Protein AF-A0A2M7GT50-F1 (afdb_monomer_lite)

Structure (mmCIF, N/CA/C/O backbone):
data_AF-A0A2M7GT50-F1
#
_entry.id   AF-A0A2M7GT50-F1
#
loop_
_atom_site.group_PDB
_atom_site.id
_atom_site.type_symbol
_atom_site.label_atom_id
_atom_site.label_alt_id
_atom_site.label_comp_id
_atom_site.label_asym_id
_atom_site.label_entity_id
_atom_site.label_seq_id
_atom_site.pdbx_PDB_ins_code
_atom_site.Cartn_x
_atom_site.Cartn_y
_atom_site.Cartn_z
_atom_site.occupancy
_atom_site.B_iso_or_equiv
_atom_site.auth_seq_id
_atom_site.auth_comp_id
_atom_site.auth_asym_id
_atom_site.auth_atom_id
_atom_site.pdbx_PDB_model_num
ATOM 1 N N . MET A 1 1 ? 12.507 7.107 5.707 1.00 59.91 1 MET A N 1
ATOM 2 C CA . MET A 1 1 ? 11.227 6.588 5.177 1.00 59.91 1 MET A CA 1
ATOM 3 C C . MET A 1 1 ? 10.409 7.775 4.705 1.00 59.91 1 MET A C 1
ATOM 5 O O . MET A 1 1 ? 10.286 8.719 5.472 1.00 59.91 1 MET A O 1
ATOM 9 N N . GLY A 1 2 ? 9.929 7.772 3.461 1.00 70.94 2 GLY A N 1
ATOM 10 C CA . GLY A 1 2 ? 9.077 8.849 2.941 1.00 70.94 2 GLY A CA 1
ATOM 11 C C . GLY A 1 2 ? 7.618 8.402 2.898 1.00 70.94 2 GLY A C 1
ATOM 12 O O . GLY A 1 2 ? 7.317 7.409 2.236 1.00 70.94 2 GLY A O 1
ATOM 13 N N . LEU A 1 3 ? 6.728 9.108 3.599 1.00 78.06 3 LEU A N 1
ATOM 14 C CA . LEU A 1 3 ? 5.278 8.922 3.5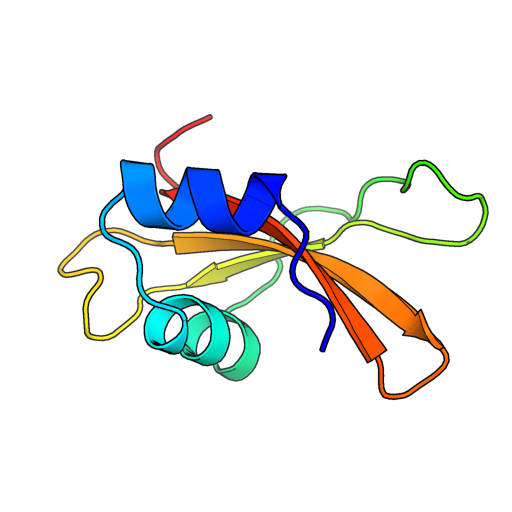03 1.00 78.06 3 LEU A CA 1
ATOM 15 C C . LEU A 1 3 ? 4.718 9.983 2.552 1.00 78.06 3 LEU A C 1
ATOM 17 O O . LEU A 1 3 ? 4.967 11.171 2.745 1.00 78.06 3 LEU A O 1
ATOM 21 N N . THR A 1 4 ? 3.989 9.566 1.519 1.00 82.75 4 THR A N 1
ATOM 22 C CA . THR A 1 4 ? 3.289 10.524 0.650 1.00 82.75 4 THR A CA 1
ATOM 23 C C . THR A 1 4 ? 2.053 11.089 1.356 1.00 82.75 4 THR A C 1
ATOM 25 O O . THR A 1 4 ? 1.436 10.394 2.162 1.00 82.75 4 THR A O 1
ATOM 28 N N . THR A 1 5 ? 1.644 12.320 1.024 1.00 88.12 5 THR A N 1
ATOM 29 C CA . THR A 1 5 ? 0.390 12.912 1.536 1.00 88.12 5 THR A CA 1
ATOM 30 C C . THR A 1 5 ? -0.799 11.987 1.287 1.00 88.12 5 THR A C 1
ATOM 32 O O . THR A 1 5 ? -1.564 11.708 2.203 1.00 88.12 5 THR A O 1
ATOM 35 N N . HIS A 1 6 ? -0.865 11.405 0.086 1.00 87.19 6 HIS A N 1
ATOM 36 C CA . HIS A 1 6 ? -1.887 10.430 -0.277 1.00 87.19 6 HIS A CA 1
ATOM 37 C C . HIS A 1 6 ? -1.917 9.233 0.685 1.00 87.19 6 HIS A C 1
ATOM 39 O O . HIS A 1 6 ? -2.977 8.876 1.185 1.00 87.19 6 HIS A O 1
ATOM 45 N N . ALA A 1 7 ? -0.765 8.630 0.994 1.00 86.81 7 ALA A N 1
ATOM 46 C CA . ALA A 1 7 ? -0.709 7.519 1.940 1.00 86.81 7 ALA A CA 1
ATOM 47 C C . ALA A 1 7 ? -1.198 7.919 3.342 1.00 86.81 7 ALA A C 1
ATOM 49 O O . ALA A 1 7 ? -1.903 7.137 3.974 1.00 86.81 7 ALA A O 1
ATOM 50 N N . SER A 1 8 ? -0.869 9.130 3.803 1.00 90.06 8 SER A N 1
ATOM 51 C CA . SER A 1 8 ? -1.337 9.644 5.096 1.00 90.06 8 SER A CA 1
ATOM 52 C C . SER A 1 8 ? -2.862 9.784 5.140 1.00 90.06 8 SER A C 1
ATOM 54 O O . SER A 1 8 ? -3.491 9.302 6.079 1.00 90.06 8 SER A O 1
ATOM 56 N N . GLU A 1 9 ? -3.465 10.372 4.105 1.00 91.69 9 GLU A N 1
ATOM 57 C CA . GLU A 1 9 ? -4.924 10.513 3.983 1.00 91.69 9 GLU A CA 1
ATOM 58 C C . GLU A 1 9 ? -5.621 9.146 3.929 1.00 91.69 9 GLU A C 1
ATOM 60 O O . GLU A 1 9 ? -6.653 8.932 4.564 1.00 91.69 9 GLU A O 1
ATOM 65 N N . GLN A 1 10 ? -5.045 8.185 3.194 1.00 91.62 10 GLN A N 1
ATOM 66 C CA . GLN A 1 10 ? -5.594 6.832 3.103 1.00 91.62 10 GLN A CA 1
ATOM 67 C C . GLN A 1 10 ? -5.557 6.095 4.448 1.00 91.62 10 GLN A C 1
ATOM 69 O O . GLN A 1 10 ? -6.473 5.322 4.740 1.00 91.62 10 GLN A O 1
ATOM 74 N N . MET A 1 11 ? -4.512 6.317 5.247 1.00 92.12 11 MET A N 1
ATOM 75 C CA . MET A 1 11 ? -4.394 5.748 6.586 1.00 92.12 11 MET A CA 1
ATOM 76 C C . MET A 1 11 ? -5.445 6.331 7.531 1.00 92.12 11 MET A C 1
ATOM 78 O O . MET A 1 11 ? -6.161 5.568 8.178 1.00 92.12 11 MET A O 1
ATOM 82 N N . GLU A 1 12 ? -5.584 7.658 7.558 1.00 91.81 12 GLU A N 1
ATOM 83 C CA . GLU A 1 12 ? -6.565 8.353 8.396 1.00 91.81 12 GLU A CA 1
ATOM 84 C C . GLU A 1 12 ? -7.997 7.913 8.068 1.00 91.81 12 GLU A C 1
ATOM 86 O O . GLU A 1 12 ? -8.728 7.479 8.957 1.00 91.81 12 GLU A O 1
ATOM 91 N N . ALA A 1 13 ? -8.360 7.894 6.781 1.00 90.88 13 ALA A N 1
ATOM 92 C CA . ALA A 1 13 ? -9.685 7.469 6.325 1.00 90.88 13 ALA A CA 1
ATOM 93 C C . ALA A 1 13 ? -10.036 6.015 6.702 1.00 90.88 13 ALA A C 1
ATOM 95 O O . ALA A 1 13 ? -11.210 5.652 6.741 1.00 90.88 13 ALA A O 1
ATOM 96 N N . ARG A 1 14 ? -9.030 5.173 6.973 1.00 89.69 14 ARG A N 1
ATOM 97 C CA . ARG A 1 14 ? -9.188 3.748 7.311 1.00 89.69 14 ARG A CA 1
ATOM 98 C C . ARG A 1 14 ? -8.958 3.433 8.784 1.00 89.69 14 ARG A C 1
ATOM 100 O O . ARG A 1 14 ? -9.062 2.266 9.158 1.00 89.69 14 ARG A O 1
ATOM 107 N N . GLY A 1 15 ? -8.624 4.434 9.597 1.00 90.75 15 GLY A N 1
ATOM 108 C CA . GLY A 1 15 ? -8.221 4.230 10.987 1.00 90.75 15 GLY A CA 1
ATOM 109 C C . GLY A 1 15 ? -6.950 3.384 11.131 1.00 90.75 15 GLY A C 1
ATOM 110 O O . GLY A 1 15 ? -6.807 2.668 12.118 1.00 90.75 15 GLY A O 1
ATOM 111 N N . LEU A 1 16 ? -6.047 3.426 10.144 1.00 91.25 16 LEU A N 1
ATOM 112 C CA . LEU A 1 16 ? -4.775 2.702 10.166 1.00 91.25 16 LEU A CA 1
ATOM 113 C C . LEU A 1 16 ? -3.674 3.577 10.758 1.00 91.25 16 LEU A C 1
ATOM 115 O O . LEU A 1 16 ? -3.521 4.745 10.405 1.00 91.25 16 LEU A O 1
ATOM 1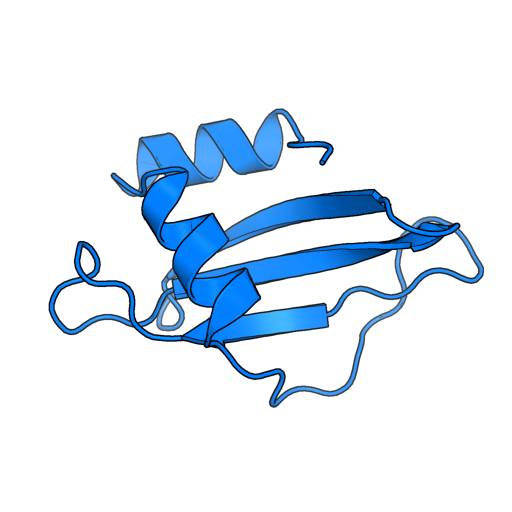19 N N . LEU A 1 17 ? -2.860 2.994 11.633 1.00 92.31 17 LEU A N 1
ATOM 120 C CA . LEU A 1 17 ? -1.753 3.686 12.275 1.00 92.31 17 LEU A CA 1
ATOM 121 C C . LEU A 1 17 ? -0.445 3.416 11.536 1.00 92.31 17 LEU A C 1
ATOM 123 O O . LEU A 1 17 ? -0.258 2.389 10.882 1.00 92.31 17 LEU A O 1
ATOM 127 N N . MET A 1 18 ? 0.533 4.306 11.717 1.00 92.06 18 MET A N 1
ATOM 128 C CA . MET A 1 18 ? 1.889 4.065 11.210 1.00 92.06 18 MET A CA 1
ATOM 129 C C . MET A 1 18 ? 2.482 2.761 11.766 1.00 92.06 18 MET A C 1
ATOM 131 O O . MET A 1 18 ? 3.215 2.064 11.069 1.00 92.06 18 MET A O 1
ATOM 135 N N . GLY A 1 19 ? 2.120 2.390 12.997 1.00 92.31 19 GLY A N 1
ATOM 136 C CA . GLY A 1 19 ? 2.501 1.108 13.588 1.00 92.31 19 GLY A CA 1
ATOM 137 C C . GLY A 1 19 ? 2.018 -0.099 12.779 1.00 92.31 19 GLY A C 1
ATOM 138 O O . GLY A 1 19 ? 2.753 -1.078 12.675 1.00 92.31 19 GLY A O 1
ATOM 139 N N . ASP A 1 20 ? 0.841 -0.021 12.150 1.00 93.19 20 ASP A N 1
ATOM 140 C CA . ASP A 1 20 ? 0.319 -1.094 11.298 1.00 93.19 20 ASP A CA 1
ATOM 141 C C . ASP A 1 20 ? 1.143 -1.233 10.026 1.00 93.19 20 ASP A C 1
ATOM 143 O O . ASP A 1 20 ? 1.556 -2.334 9.668 1.00 93.19 20 ASP A O 1
ATOM 147 N N . VAL A 1 21 ? 1.461 -0.101 9.397 1.00 93.38 21 VAL A N 1
ATOM 148 C CA . VAL A 1 21 ? 2.314 -0.056 8.208 1.00 93.38 21 VAL A CA 1
ATOM 149 C C . VAL A 1 21 ? 3.689 -0.642 8.519 1.00 93.38 21 VAL A C 1
ATOM 151 O O . VAL A 1 21 ? 4.137 -1.550 7.826 1.00 93.38 21 VAL A O 1
ATOM 154 N N . LEU A 1 22 ? 4.341 -0.189 9.592 1.00 93.94 22 LEU A N 1
ATOM 155 C CA . LEU A 1 22 ? 5.649 -0.706 10.003 1.00 93.94 22 LEU A CA 1
ATOM 156 C C . LEU A 1 22 ? 5.602 -2.201 10.339 1.00 93.94 22 LEU A C 1
ATOM 158 O O . LEU A 1 22 ? 6.543 -2.929 10.023 1.00 93.94 22 LEU A O 1
ATOM 162 N N . HIS A 1 23 ? 4.510 -2.675 10.943 1.00 94.94 23 HIS A N 1
ATOM 163 C CA . HIS A 1 23 ? 4.325 -4.095 11.214 1.00 94.94 23 HIS A CA 1
ATOM 164 C C . HIS A 1 23 ? 4.238 -4.913 9.919 1.00 94.94 23 HIS A C 1
ATOM 166 O O . HIS A 1 23 ? 4.908 -5.939 9.806 1.00 94.94 23 HIS A O 1
ATOM 172 N N . VAL A 1 24 ? 3.470 -4.446 8.928 1.00 95.12 24 VAL A N 1
ATOM 173 C CA . VAL A 1 24 ? 3.371 -5.096 7.611 1.00 95.12 24 VAL A CA 1
ATOM 174 C C . VAL A 1 24 ? 4.707 -5.058 6.874 1.00 95.12 24 VAL A C 1
ATOM 176 O O . VAL A 1 24 ? 5.106 -6.065 6.304 1.00 95.12 24 VAL A O 1
ATOM 179 N N . LEU A 1 25 ? 5.447 -3.950 6.920 1.00 93.44 25 LEU A N 1
ATOM 180 C CA . LEU A 1 25 ? 6.771 -3.879 6.290 1.00 93.44 25 LEU A CA 1
ATOM 181 C C . LEU A 1 25 ? 7.782 -4.837 6.932 1.00 93.44 25 LEU A C 1
ATOM 183 O O . LEU A 1 25 ? 8.690 -5.308 6.253 1.00 93.44 25 LEU A O 1
ATOM 187 N N . ARG A 1 26 ? 7.634 -5.126 8.229 1.00 93.75 26 ARG A N 1
ATOM 188 C CA . ARG A 1 26 ? 8.519 -6.043 8.955 1.00 93.75 26 ARG A CA 1
ATOM 189 C C . ARG A 1 26 ? 8.158 -7.516 8.757 1.00 93.75 26 ARG A C 1
ATO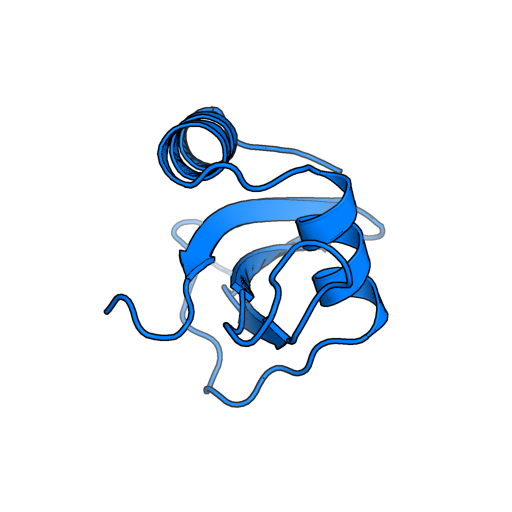M 191 O O . ARG A 1 26 ? 9.064 -8.337 8.676 1.00 93.75 26 ARG A O 1
ATOM 198 N N . ASN A 1 27 ? 6.865 -7.846 8.744 1.00 95.19 27 ASN A N 1
ATOM 199 C CA . ASN A 1 27 ? 6.380 -9.229 8.862 1.00 95.19 27 ASN A CA 1
ATOM 200 C C . ASN A 1 27 ? 5.511 -9.697 7.683 1.00 95.19 27 ASN A C 1
ATOM 202 O O . ASN A 1 27 ? 5.138 -10.866 7.631 1.00 95.19 27 ASN A O 1
ATOM 206 N N . GLY A 1 28 ? 5.121 -8.790 6.791 1.00 93.44 28 GLY A N 1
ATOM 207 C CA . GLY A 1 28 ? 4.260 -9.084 5.651 1.00 93.44 28 GLY A CA 1
ATOM 208 C C . GLY A 1 28 ? 5.012 -9.693 4.472 1.00 93.44 28 GLY A C 1
ATOM 209 O O . GLY A 1 28 ? 6.241 -9.748 4.442 1.00 93.44 28 GLY A O 1
ATOM 210 N N . PHE A 1 29 ? 4.248 -10.110 3.465 1.00 95.00 29 PHE A N 1
ATOM 211 C CA . PHE A 1 29 ? 4.764 -10.770 2.266 1.00 95.00 29 PHE A CA 1
ATOM 212 C C . PHE A 1 29 ? 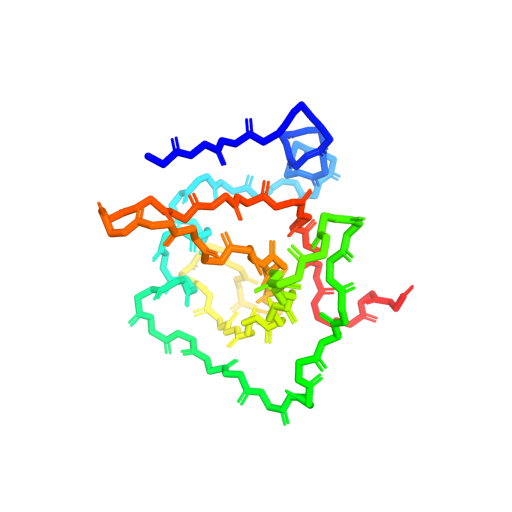4.278 -10.079 0.991 1.00 95.00 29 PHE A C 1
ATOM 214 O O . PHE A 1 29 ? 3.208 -9.468 0.958 1.00 95.00 29 PHE A O 1
ATOM 221 N N . VAL A 1 30 ? 5.075 -10.187 -0.072 1.00 95.25 30 VAL A N 1
ATOM 222 C CA . VAL A 1 30 ? 4.675 -9.804 -1.430 1.00 95.25 30 VAL A CA 1
ATOM 223 C C . VAL A 1 30 ? 4.230 -11.067 -2.154 1.00 95.25 30 VAL A C 1
ATOM 225 O O . VAL A 1 30 ? 5.040 -11.964 -2.371 1.00 95.25 30 VAL A O 1
ATOM 228 N N . TYR A 1 31 ? 2.951 -11.132 -2.512 1.00 92.19 31 TYR A N 1
ATOM 229 C CA . TYR A 1 31 ? 2.382 -12.263 -3.254 1.00 92.19 31 TYR A CA 1
ATOM 230 C C . TYR A 1 31 ? 2.266 -11.974 -4.753 1.00 92.19 31 TYR A C 1
ATOM 232 O O . TYR A 1 31 ? 2.405 -12.878 -5.573 1.00 92.19 31 TYR A O 1
ATOM 240 N N . ASP A 1 32 ? 2.036 -10.709 -5.107 1.00 91.75 32 ASP A N 1
ATOM 241 C CA . ASP A 1 32 ? 1.824 -10.279 -6.485 1.00 91.75 32 ASP A CA 1
ATOM 242 C C . ASP A 1 32 ? 3.141 -9.966 -7.204 1.00 91.75 32 ASP A C 1
ATOM 244 O O . ASP A 1 32 ? 4.134 -9.548 -6.600 1.00 91.75 32 ASP A O 1
ATOM 248 N N . THR A 1 33 ? 3.133 -10.099 -8.532 1.00 93.94 33 THR A N 1
ATOM 249 C CA . THR A 1 33 ? 4.243 -9.622 -9.362 1.00 93.94 33 THR A CA 1
ATOM 250 C C . THR A 1 33 ? 4.385 -8.098 -9.226 1.00 93.94 33 THR A C 1
ATOM 252 O O . THR A 1 33 ? 3.377 -7.385 -9.278 1.00 93.94 33 THR A O 1
ATOM 255 N N . PRO A 1 34 ? 5.611 -7.565 -9.071 1.00 93.69 34 PRO A N 1
ATOM 256 C CA . PRO A 1 34 ? 5.828 -6.126 -8.982 1.00 93.69 34 PRO A CA 1
ATOM 257 C C . PRO A 1 34 ? 5.294 -5.394 -10.217 1.00 93.69 34 PRO A C 1
ATOM 259 O O . PRO A 1 34 ? 5.426 -5.873 -11.342 1.00 93.69 34 PRO A O 1
ATOM 262 N N . SER A 1 35 ? 4.737 -4.200 -10.014 1.00 93.94 35 SER A N 1
ATOM 263 C CA . SER A 1 35 ? 4.269 -3.335 -11.108 1.00 93.94 35 SER A CA 1
ATOM 264 C C . SER A 1 35 ? 5.221 -2.155 -11.317 1.00 93.94 35 SER A C 1
ATOM 266 O O . SER A 1 35 ? 5.839 -1.696 -10.356 1.00 93.94 35 SER A O 1
ATOM 268 N N . PRO A 1 36 ? 5.382 -1.634 -12.543 1.00 94.25 36 PRO A N 1
ATOM 269 C CA . PRO A 1 36 ? 6.282 -0.511 -12.783 1.00 94.25 36 PRO A CA 1
ATOM 270 C C . PRO A 1 36 ? 5.826 0.751 -12.032 1.00 94.25 36 PRO A C 1
ATOM 272 O O . PRO A 1 36 ? 4.638 1.090 -11.977 1.00 94.25 36 PRO A O 1
ATOM 275 N N . ALA A 1 37 ? 6.776 1.474 -11.437 1.00 91.00 37 ALA A N 1
ATOM 276 C CA . ALA A 1 37 ? 6.516 2.792 -10.869 1.00 91.00 37 ALA A CA 1
ATOM 277 C C . ALA A 1 37 ? 6.418 3.865 -11.970 1.00 91.00 37 ALA A C 1
ATOM 279 O O . ALA A 1 37 ? 6.734 3.624 -13.130 1.00 91.00 37 ALA A O 1
ATOM 280 N N . LYS A 1 38 ? 5.983 5.085 -11.604 1.00 87.38 38 LYS A N 1
ATOM 281 C CA . LYS A 1 38 ? 5.948 6.214 -12.560 1.00 87.38 38 LYS A CA 1
ATOM 282 C C . LYS A 1 38 ? 7.354 6.608 -13.027 1.00 87.38 38 LYS A C 1
ATOM 284 O O . LYS A 1 38 ? 7.524 7.031 -14.162 1.00 87.38 38 LYS A O 1
ATOM 289 N N . GLN A 1 39 ? 8.341 6.493 -12.140 1.00 86.25 39 GLN A N 1
ATOM 290 C CA . GLN A 1 39 ? 9.740 6.741 -12.457 1.00 86.25 39 GLN A CA 1
ATOM 291 C C . GLN A 1 39 ? 10.360 5.469 -13.040 1.00 86.25 39 GLN A C 1
ATOM 293 O O . GLN A 1 39 ? 10.285 4.405 -12.422 1.00 86.25 39 GLN A O 1
ATOM 298 N N . ALA A 1 40 ? 10.971 5.587 -14.219 1.00 88.56 40 ALA A N 1
ATOM 299 C CA . ALA A 1 40 ? 11.633 4.471 -14.884 1.00 88.56 40 ALA A CA 1
ATOM 300 C C . ALA A 1 40 ? 12.730 3.862 -13.993 1.00 88.56 40 ALA A C 1
ATOM 302 O O . ALA A 1 40 ? 13.450 4.581 -13.301 1.00 88.56 40 ALA A O 1
ATOM 303 N N . GLY A 1 41 ? 12.837 2.532 -14.012 1.00 88.56 41 GLY A N 1
ATOM 304 C CA . GLY A 1 41 ? 13.794 1.778 -13.194 1.00 88.56 41 GLY A CA 1
ATOM 305 C C . GLY A 1 41 ? 13.324 1.461 -11.770 1.00 88.56 41 GLY A C 1
ATOM 306 O O . GLY A 1 41 ? 13.983 0.681 -11.090 1.00 88.56 41 GLY A O 1
ATOM 307 N N . TYR A 1 42 ? 12.176 1.991 -11.333 1.00 91.31 42 TYR A N 1
ATOM 308 C CA . TYR A 1 42 ? 11.586 1.684 -10.029 1.00 91.31 42 TYR A CA 1
ATOM 309 C C . TYR A 1 42 ? 10.333 0.820 -10.156 1.00 91.31 42 TYR A C 1
ATOM 311 O O . TYR A 1 42 ? 9.591 0.893 -11.138 1.00 91.31 42 TYR A O 1
ATOM 319 N N . TRP A 1 43 ? 10.071 0.034 -9.115 1.00 94.00 43 TRP A N 1
ATOM 320 C CA . TRP A 1 43 ? 8.969 -0.922 -9.065 1.00 94.00 43 TRP A CA 1
ATOM 321 C C . TRP A 1 43 ? 8.141 -0.729 -7.798 1.00 94.00 43 TRP A C 1
ATOM 323 O O . TRP A 1 43 ? 8.661 -0.369 -6.742 1.00 94.00 43 TRP A O 1
ATOM 333 N N . ARG A 1 44 ? 6.835 -0.954 -7.922 1.00 94.75 44 ARG A N 1
ATOM 334 C CA . ARG A 1 44 ? 5.869 -0.985 -6.830 1.00 94.75 44 ARG A CA 1
ATOM 335 C C . ARG A 1 44 ? 5.663 -2.421 -6.386 1.00 94.75 44 ARG A C 1
ATOM 337 O O . ARG A 1 44 ? 5.386 -3.296 -7.206 1.00 94.75 44 ARG A O 1
ATOM 344 N N . TYR A 1 45 ? 5.707 -2.618 -5.080 1.00 95.06 45 TYR A N 1
ATOM 345 C CA . TYR A 1 45 ? 5.466 -3.898 -4.434 1.00 95.06 45 TYR A CA 1
ATOM 346 C C . TYR A 1 45 ? 4.269 -3.748 -3.508 1.00 95.06 45 TYR A C 1
ATOM 348 O O . TYR A 1 45 ? 4.213 -2.798 -2.726 1.00 95.06 45 TYR A O 1
ATOM 356 N N . LYS A 1 46 ? 3.315 -4.674 -3.599 1.00 96.00 46 LYS A N 1
ATOM 357 C CA . LYS A 1 46 ? 2.182 -4.755 -2.679 1.00 96.00 46 LYS A CA 1
ATOM 358 C C . LYS A 1 46 ? 2.539 -5.740 -1.570 1.00 96.00 46 LYS A C 1
ATOM 360 O O . LYS A 1 46 ? 2.489 -6.950 -1.774 1.00 96.00 46 LYS A O 1
ATOM 365 N N . MET A 1 47 ? 2.934 -5.218 -0.414 1.00 95.62 47 MET A N 1
ATOM 366 C CA . MET A 1 47 ? 3.160 -6.024 0.785 1.00 95.62 47 MET A CA 1
ATOM 367 C C . MET A 1 47 ? 1.851 -6.169 1.544 1.00 95.62 47 MET A C 1
ATOM 369 O O . MET A 1 47 ? 1.195 -5.167 1.804 1.00 95.62 47 MET A O 1
ATOM 373 N N . THR A 1 48 ? 1.477 -7.389 1.911 1.00 95.75 48 THR A N 1
ATOM 374 C CA . THR A 1 48 ? 0.242 -7.663 2.653 1.00 95.75 48 THR A CA 1
ATOM 375 C C . THR A 1 48 ? 0.552 -8.405 3.944 1.00 95.75 48 THR A C 1
ATOM 377 O O . THR A 1 48 ? 1.447 -9.251 3.986 1.00 95.75 48 THR A O 1
ATOM 380 N N . GLY A 1 49 ? -0.169 -8.071 5.011 1.00 94.44 49 GLY A N 1
ATOM 381 C CA . GLY A 1 49 ? -0.097 -8.804 6.266 1.00 94.44 49 GLY A CA 1
ATOM 382 C C . GLY A 1 49 ? -1.114 -8.323 7.292 1.00 94.44 49 GLY A C 1
ATOM 383 O O . GLY A 1 49 ? -1.764 -7.291 7.125 1.00 94.44 49 GLY A O 1
ATOM 384 N N . ARG A 1 50 ? -1.236 -9.074 8.386 1.00 93.19 50 ARG A N 1
ATOM 385 C CA . ARG A 1 50 ? -2.077 -8.713 9.530 1.00 93.19 50 ARG A CA 1
ATOM 386 C C . ARG A 1 50 ? -1.235 -7.984 10.578 1.00 93.19 50 ARG A C 1
ATOM 388 O O . ARG A 1 50 ? -0.201 -8.491 11.001 1.00 93.19 50 ARG A O 1
ATOM 395 N N . SER A 1 51 ? -1.681 -6.808 11.008 1.00 90.94 51 SER A N 1
ATOM 396 C CA . SER A 1 51 ? -1.095 -6.078 12.138 1.00 90.94 51 SER A CA 1
ATOM 397 C C . SER A 1 51 ? -1.871 -6.335 13.440 1.00 90.94 51 SER A C 1
ATOM 399 O O . SER A 1 51 ? -3.048 -6.703 13.392 1.00 90.94 51 SER A O 1
ATOM 401 N N . PRO A 1 52 ? -1.283 -6.078 14.621 1.00 87.44 52 PRO A N 1
ATOM 402 C CA . PRO A 1 52 ? -2.002 -6.186 15.889 1.00 87.44 52 PRO A CA 1
ATOM 403 C C . PRO A 1 52 ? -3.266 -5.314 15.968 1.00 87.44 52 PRO A C 1
ATOM 405 O O . PRO A 1 52 ? -4.248 -5.742 16.568 1.00 87.44 52 PRO A O 1
ATOM 408 N N . ASN A 1 53 ? -3.279 -4.133 15.331 1.00 85.81 53 ASN A N 1
ATOM 409 C CA . ASN A 1 53 ? -4.438 -3.228 15.369 1.00 85.81 53 ASN A CA 1
ATOM 410 C C . ASN A 1 53 ? -5.433 -3.463 14.219 1.00 85.81 53 ASN A C 1
ATOM 412 O O . ASN A 1 53 ? -6.538 -2.933 14.245 1.00 85.81 53 ASN A O 1
ATOM 416 N N . SER A 1 54 ? -5.085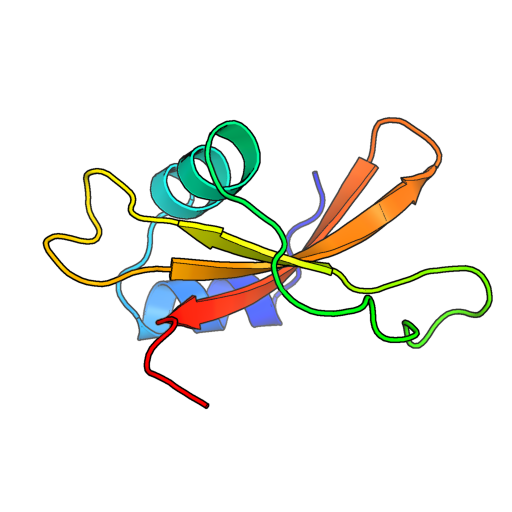 -4.296 13.233 1.00 81.31 54 SER A N 1
ATOM 417 C CA . SER A 1 54 ? -5.956 -4.633 12.093 1.00 81.31 54 SER A CA 1
ATOM 418 C C . SER A 1 54 ? -7.094 -5.612 12.429 1.00 81.31 54 SER A C 1
ATOM 420 O O . SER A 1 54 ? -7.942 -5.921 11.585 1.00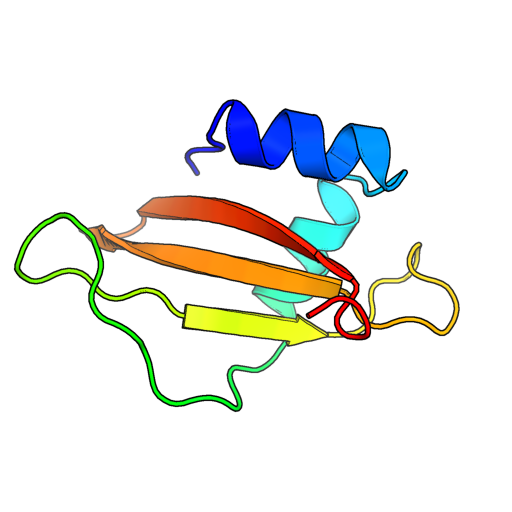 81.31 54 SER A O 1
ATOM 422 N N . GLY A 1 55 ? -7.127 -6.129 13.663 1.00 83.88 55 GLY A N 1
ATOM 423 C CA . GLY A 1 55 ? -8.104 -7.120 14.102 1.00 83.88 55 GLY A CA 1
ATOM 424 C C . GLY A 1 55 ? -8.004 -8.413 13.286 1.00 83.88 55 GLY A C 1
ATOM 425 O O . GLY A 1 55 ? -7.032 -9.158 13.397 1.00 83.88 55 GLY A O 1
ATOM 426 N N . ARG A 1 56 ? -9.034 -8.707 12.478 1.00 84.50 56 ARG A N 1
ATOM 427 C CA . ARG A 1 56 ? -9.073 -9.886 11.586 1.00 84.50 56 ARG A CA 1
ATOM 428 C C . ARG A 1 56 ? -8.802 -9.560 10.116 1.00 84.50 56 ARG A C 1
ATOM 430 O O . ARG A 1 56 ? -8.711 -10.495 9.319 1.00 84.50 56 ARG A O 1
ATOM 437 N N . ARG A 1 57 ? -8.673 -8.285 9.752 1.00 90.62 57 ARG A N 1
ATOM 438 C CA . ARG A 1 57 ? -8.443 -7.860 8.366 1.00 90.62 57 ARG A CA 1
ATOM 439 C C . ARG A 1 57 ? -6.949 -7.842 8.061 1.00 90.62 57 ARG A C 1
ATOM 441 O O . ARG A 1 57 ? -6.126 -7.770 8.967 1.00 90.62 57 ARG A O 1
ATOM 448 N N . GLU A 1 58 ? -6.605 -7.944 6.789 1.00 92.94 58 GLU A N 1
ATOM 449 C CA . GLU A 1 58 ? -5.231 -7.763 6.326 1.00 92.94 58 GLU A CA 1
ATOM 450 C C . GLU A 1 58 ? -5.058 -6.356 5.766 1.00 92.94 58 GLU A C 1
ATOM 452 O O . GLU A 1 58 ? -5.979 -5.787 5.180 1.00 92.94 58 GLU A O 1
ATOM 457 N N . VAL A 1 59 ? -3.870 -5.796 5.952 1.00 94.56 59 VAL A N 1
ATOM 458 C CA . VAL A 1 59 ? -3.483 -4.484 5.443 1.00 94.56 59 VAL A CA 1
ATOM 459 C C . VAL A 1 59 ? -2.498 -4.694 4.303 1.00 94.56 59 VAL A C 1
ATOM 461 O O . VAL A 1 59 ? -1.525 -5.437 4.439 1.00 94.56 59 VAL A O 1
ATOM 464 N N . SER A 1 60 ? -2.743 -4.021 3.185 1.00 95.38 60 SER A N 1
ATOM 465 C CA . SER A 1 60 ? -1.841 -3.954 2.046 1.00 95.38 60 SER A CA 1
ATOM 466 C C . SER A 1 60 ? -1.160 -2.588 1.983 1.00 95.38 60 SER A C 1
ATOM 468 O O . SER A 1 60 ? -1.803 -1.538 2.013 1.00 95.38 60 SER A O 1
ATOM 470 N N . VAL A 1 61 ? 0.160 -2.602 1.848 1.00 95.25 61 VAL A N 1
ATOM 471 C CA . VAL A 1 61 ? 1.010 -1.421 1.719 1.00 95.25 61 VAL A CA 1
ATOM 472 C C . VAL A 1 61 ? 1.705 -1.481 0.366 1.00 95.25 61 VAL A C 1
ATOM 474 O O . VAL A 1 61 ? 2.436 -2.427 0.071 1.00 95.25 61 VAL A O 1
ATOM 477 N N . ILE A 1 62 ? 1.492 -0.459 -0.460 1.00 94.94 62 ILE A N 1
ATOM 478 C CA . ILE A 1 62 ? 2.217 -0.290 -1.717 1.00 94.94 62 ILE A CA 1
ATOM 479 C C . ILE A 1 62 ? 3.485 0.506 -1.439 1.00 94.94 62 ILE A C 1
ATOM 481 O O . ILE A 1 62 ? 3.429 1.681 -1.060 1.00 94.94 62 ILE A O 1
ATOM 485 N N . VAL A 1 63 ? 4.627 -0.130 -1.680 1.00 94.38 63 VAL A N 1
ATOM 486 C CA . VAL A 1 63 ? 5.946 0.470 -1.492 1.00 94.38 63 VAL A CA 1
ATOM 487 C C . VAL A 1 63 ? 6.725 0.573 -2.788 1.00 94.38 63 VAL A C 1
ATOM 489 O O . VAL A 1 63 ? 6.601 -0.269 -3.675 1.00 94.38 63 VAL A O 1
ATOM 492 N N . ILE A 1 64 ? 7.566 1.599 -2.868 1.00 93.81 64 ILE A N 1
ATOM 493 C CA . ILE A 1 64 ? 8.595 1.738 -3.895 1.00 93.81 64 ILE A CA 1
ATOM 494 C C . ILE A 1 64 ? 9.950 1.755 -3.179 1.00 93.81 64 ILE A C 1
ATOM 496 O O . ILE A 1 64 ? 10.269 2.749 -2.513 1.00 93.81 64 ILE A O 1
ATOM 500 N N . PRO A 1 65 ? 10.744 0.675 -3.277 1.00 90.38 65 PRO A N 1
ATOM 501 C CA . PRO A 1 65 ? 12.133 0.681 -2.850 1.00 90.38 65 PRO A CA 1
ATOM 502 C C . PRO A 1 65 ? 12.911 1.695 -3.684 1.00 90.38 65 PRO A C 1
ATOM 504 O O . PRO A 1 65 ? 12.797 1.708 -4.909 1.00 90.38 65 PRO A O 1
ATOM 507 N N . GLN A 1 66 ? 13.685 2.549 -3.028 1.00 85.62 66 GLN A N 1
ATOM 508 C CA . GLN A 1 66 ? 14.615 3.466 -3.676 1.00 85.62 66 GLN A CA 1
ATOM 509 C C . GLN A 1 66 ? 16.058 3.032 -3.396 1.00 85.62 66 GLN A C 1
ATOM 511 O O . GLN A 1 66 ? 16.302 1.960 -2.839 1.00 85.62 66 GLN A O 1
ATOM 516 N N . ASN A 1 67 ? 17.030 3.863 -3.781 1.00 81.38 67 ASN A N 1
ATOM 517 C CA . ASN A 1 67 ? 18.417 3.618 -3.408 1.00 81.38 67 ASN A CA 1
ATOM 518 C C . ASN A 1 67 ? 18.545 3.559 -1.872 1.00 81.38 67 ASN A C 1
ATOM 520 O O . ASN A 1 67 ? 17.928 4.334 -1.137 1.00 81.38 67 ASN A O 1
ATOM 524 N N . ASN A 1 68 ? 19.314 2.571 -1.418 1.00 70.62 68 ASN A N 1
ATOM 525 C CA . ASN A 1 68 ? 19.471 2.132 -0.032 1.00 70.62 68 ASN A CA 1
ATOM 526 C C . ASN A 1 68 ? 19.660 3.302 0.969 1.00 70.62 68 ASN A C 1
ATOM 528 O O . ASN A 1 68 ? 20.475 4.179 0.678 1.00 70.62 68 ASN A O 1
ATOM 532 N N . PRO A 1 69 ? 19.007 3.331 2.157 1.00 68.38 69 PRO A N 1
ATOM 533 C CA . PRO A 1 69 ? 17.973 2.441 2.707 1.00 68.38 69 PRO A CA 1
ATOM 534 C C . PRO A 1 69 ? 16.569 3.083 2.680 1.00 68.38 69 PRO A C 1
ATOM 536 O O . PRO A 1 69 ? 15.834 3.064 3.673 1.00 68.38 69 PRO A O 1
ATOM 539 N N . VAL A 1 70 ? 16.196 3.737 1.577 1.00 83.12 70 VAL A N 1
ATOM 540 C CA . VAL A 1 70 ? 14.936 4.490 1.512 1.00 83.12 70 VAL A CA 1
ATOM 541 C C . VAL A 1 70 ? 13.832 3.658 0.868 1.00 83.12 70 VAL A C 1
ATOM 543 O O . VAL A 1 70 ? 13.940 3.219 -0.272 1.00 83.12 70 VAL A O 1
ATOM 546 N N . VAL A 1 71 ? 12.725 3.499 1.592 1.00 88.81 71 VAL A N 1
ATOM 547 C CA . VAL A 1 71 ? 11.460 2.990 1.054 1.00 88.81 71 VAL A CA 1
ATOM 548 C C . VAL A 1 71 ? 10.423 4.109 1.112 1.00 88.81 71 VAL A C 1
ATOM 550 O O . VAL A 1 71 ? 10.254 4.762 2.151 1.00 88.81 71 VAL A O 1
ATOM 553 N N . GLY A 1 72 ? 9.764 4.350 -0.021 1.00 91.06 72 GLY A N 1
ATOM 554 C CA . GLY A 1 72 ? 8.624 5.254 -0.127 1.00 91.06 72 GLY A CA 1
ATOM 555 C C . GLY A 1 72 ? 7.311 4.488 0.008 1.00 91.06 72 GLY A C 1
ATOM 556 O O . GLY A 1 72 ? 7.109 3.496 -0.692 1.00 91.06 72 GLY A O 1
ATOM 557 N N . ILE A 1 73 ? 6.417 4.956 0.880 1.00 92.19 73 ILE A N 1
ATOM 558 C CA . ILE A 1 73 ? 5.064 4.407 1.033 1.00 92.19 73 ILE A CA 1
ATOM 559 C C . ILE A 1 73 ? 4.106 5.240 0.184 1.00 92.19 73 ILE A C 1
ATOM 561 O O . ILE A 1 73 ? 3.932 6.443 0.404 1.00 92.19 73 ILE A O 1
ATOM 565 N N . VAL A 1 74 ? 3.496 4.590 -0.804 1.00 91.19 74 VAL A N 1
ATOM 566 C CA . VAL A 1 74 ? 2.640 5.248 -1.798 1.00 91.19 74 VAL A CA 1
ATOM 567 C C . VAL A 1 74 ? 1.176 5.159 -1.403 1.00 91.19 74 VAL A C 1
ATOM 569 O O . VAL A 1 74 ? 0.472 6.161 -1.451 1.00 91.19 74 VAL A O 1
ATOM 572 N N . THR A 1 75 ? 0.729 3.975 -0.994 1.00 92.75 75 THR A N 1
ATOM 573 C CA . THR A 1 75 ? -0.678 3.706 -0.690 1.00 92.75 75 THR A CA 1
ATOM 574 C C . THR A 1 75 ? -0.759 2.704 0.448 1.00 92.75 75 THR A C 1
ATOM 576 O O . THR A 1 75 ? 0.035 1.765 0.509 1.00 92.75 75 THR A O 1
ATOM 579 N N . VAL A 1 76 ? -1.733 2.899 1.329 1.00 93.06 76 VAL A N 1
ATOM 580 C CA . VAL A 1 76 ? -2.093 1.952 2.382 1.00 93.06 76 VAL A CA 1
ATOM 581 C C . VAL A 1 76 ? -3.579 1.672 2.240 1.00 93.06 76 VAL A C 1
ATOM 583 O O . VAL A 1 76 ? -4.374 2.603 2.133 1.00 93.06 76 VAL A O 1
ATOM 586 N N . MET A 1 77 ? -3.949 0.402 2.191 1.00 93.19 77 MET A N 1
ATOM 587 C CA . MET A 1 77 ? -5.324 -0.027 1.965 1.00 93.19 77 MET A CA 1
ATOM 588 C C . MET A 1 77 ? -5.607 -1.317 2.721 1.00 93.19 77 MET A C 1
ATOM 590 O O . MET A 1 77 ? -4.684 -2.047 3.083 1.00 93.19 77 MET A O 1
ATOM 594 N N . TRP A 1 78 ? -6.879 -1.615 2.954 1.00 93.06 78 TRP A N 1
ATOM 595 C CA . TRP A 1 78 ? -7.246 -2.948 3.405 1.00 93.06 78 TRP A CA 1
ATOM 596 C C . TRP A 1 78 ? -7.113 -3.940 2.244 1.00 93.06 78 TRP A C 1
ATOM 598 O O . TRP A 1 78 ? -7.354 -3.585 1.095 1.00 93.06 78 TRP A O 1
ATOM 608 N N . ALA A 1 79 ? -6.689 -5.172 2.516 1.00 88.88 79 ALA A N 1
ATOM 609 C CA . ALA A 1 79 ? -6.420 -6.161 1.470 1.00 88.88 79 ALA A CA 1
ATOM 610 C C . ALA A 1 79 ? -7.691 -6.642 0.743 1.00 88.88 79 ALA A C 1
ATOM 612 O O . ALA A 1 79 ? -7.604 -7.126 -0.385 1.00 88.88 79 ALA A O 1
ATOM 613 N N . ASP A 1 80 ? -8.850 -6.516 1.394 1.00 87.25 80 ASP A N 1
ATOM 614 C CA . ASP A 1 80 ? -10.181 -6.803 0.851 1.00 87.25 80 ASP A CA 1
ATOM 615 C C . ASP A 1 80 ? -10.735 -5.662 -0.021 1.00 87.25 80 ASP A C 1
ATOM 617 O O . ASP A 1 80 ? -11.665 -5.881 -0.797 1.00 87.25 80 ASP A O 1
ATOM 621 N N . GLU A 1 81 ? -10.153 -4.465 0.063 1.00 75.12 81 GLU A N 1
ATOM 622 C CA . GLU A 1 81 ? -10.460 -3.347 -0.826 1.00 75.12 81 GLU A CA 1
ATOM 623 C C . GLU A 1 81 ? -9.634 -3.494 -2.112 1.00 75.12 81 GLU A C 1
ATOM 625 O O . GLU A 1 81 ? -8.428 -3.749 -2.073 1.00 75.12 81 GLU A O 1
ATOM 630 N N . ARG A 1 82 ? -10.293 -3.385 -3.269 1.00 54.47 82 ARG A N 1
ATOM 631 C CA . ARG A 1 82 ? -9.671 -3.563 -4.586 1.00 54.47 82 ARG A CA 1
ATOM 632 C C . ARG A 1 82 ? -9.465 -2.231 -5.287 1.00 54.47 82 ARG A C 1
ATOM 634 O O . ARG A 1 82 ? -10.420 -1.425 -5.279 1.00 54.47 82 ARG A O 1
#

pLDDT: mean 89.33, std 7.66, range [54.47, 96.0]

Foldseek 3Di:
DAEDPQAVVQCVVVVHDVQLVVCQVVPWDFPDDWDDDPDPPKTWTWTKDDDPVNVPWIKTWIWICDPPPDIYTDHIDTPPPD

Sequence (82 aa):
MGLTTHASEQMEARGLLMGDVLHVLRNGFVYDTPSPAKQAGYWRYKMTGRSPNSGRREVSVIVIPQNNPVVGIVTVMWADER

Secondary structure (DSSP, 8-state):
-EEPHHHHHHHHHTT--HHHHHHHHHH-EE-SPPEE-SSTT-EEEEEEE--GGGTTS-EEEEEEE-STT-EEEEEEEETT--

Radius of gyration: 12.0 Å; chains: 1; bounding box: 30×25×31 Å